Protein AF-A0AAU0YQY3-F1 (afdb_monomer)

Mean predicted aligned error: 5.23 Å

Sequence (53 aa):
MIFETRDKAELRAHLRRLREARIDGPMIRIDTLCGRRAQPTVYRLSRFVADLA

pLDDT: mean 86.43, std 8.78, range [62.75, 96.06]

Structure (mmCIF, N/CA/C/O backbone):
data_AF-A0AAU0YQY3-F1
#
_entry.id   AF-A0AAU0YQY3-F1
#
loop_
_atom_site.group_PDB
_atom_site.id
_atom_site.type_symbol
_atom_site.label_atom_id
_atom_site.label_alt_id
_atom_site.label_comp_id
_atom_site.label_asym_id
_atom_site.label_entity_id
_atom_site.label_seq_id
_atom_site.pdbx_PDB_ins_code
_atom_site.Cartn_x
_atom_site.Cartn_y
_atom_site.Cartn_z
_atom_site.occupancy
_atom_site.B_iso_or_equiv
_atom_site.auth_seq_id
_atom_site.auth_comp_id
_atom_site.auth_asym_id
_atom_site.auth_atom_id
_atom_site.pdbx_PDB_model_num
ATOM 1 N N . MET A 1 1 ? -5.371 4.242 -11.218 1.00 76.19 1 MET A N 1
ATOM 2 C CA . MET A 1 1 ? -5.837 3.823 -9.876 1.00 76.19 1 MET A CA 1
ATOM 3 C C . MET A 1 1 ? -6.577 2.507 -10.036 1.00 76.19 1 MET A C 1
ATOM 5 O O . MET A 1 1 ? -7.405 2.436 -10.930 1.00 76.19 1 MET A O 1
ATOM 9 N N . ILE A 1 2 ? -6.234 1.473 -9.261 1.00 89.06 2 ILE A N 1
ATOM 10 C CA . ILE A 1 2 ? -6.728 0.098 -9.490 1.00 89.06 2 ILE A CA 1
ATOM 11 C C . ILE A 1 2 ? -7.729 -0.382 -8.433 1.00 89.06 2 ILE A C 1
ATOM 13 O O . ILE A 1 2 ? -8.540 -1.256 -8.718 1.00 89.06 2 ILE A O 1
ATOM 17 N N . PHE A 1 3 ? -7.684 0.173 -7.221 1.00 93.25 3 PHE A N 1
ATOM 18 C CA . PHE A 1 3 ? -8.574 -0.225 -6.132 1.00 93.25 3 PHE A CA 1
ATOM 19 C C . PHE A 1 3 ? -8.639 0.863 -5.057 1.00 93.25 3 PHE A C 1
ATOM 21 O O . PHE A 1 3 ? -7.646 1.553 -4.807 1.00 93.25 3 PHE A O 1
ATOM 28 N N . GLU A 1 4 ? -9.795 1.001 -4.412 1.00 94.00 4 GLU A N 1
ATOM 29 C CA . GLU A 1 4 ? -10.016 1.925 -3.302 1.00 94.00 4 GLU A CA 1
ATOM 30 C C . GLU A 1 4 ? -10.972 1.320 -2.291 1.00 94.00 4 GLU A C 1
ATOM 32 O O . GLU A 1 4 ? -11.977 0.727 -2.670 1.00 94.00 4 GLU A O 1
ATOM 37 N N . THR A 1 5 ? -10.672 1.479 -1.008 1.00 93.25 5 THR A N 1
ATOM 38 C CA . THR A 1 5 ? -11.559 1.018 0.060 1.00 93.25 5 THR A CA 1
ATOM 39 C C . THR A 1 5 ? -11.292 1.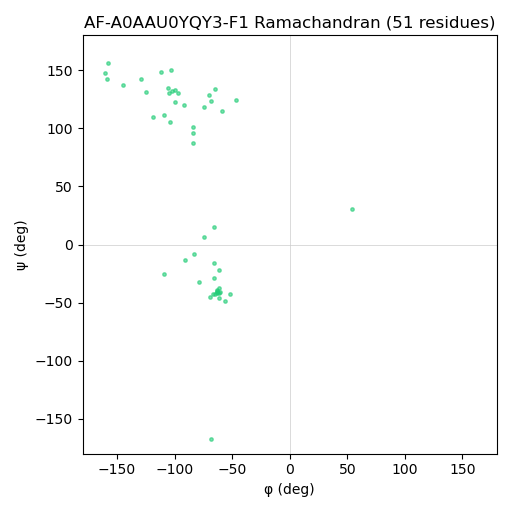774 1.353 1.00 93.25 5 THR A C 1
ATOM 41 O O . THR A 1 5 ? -10.194 2.277 1.578 1.00 93.25 5 THR A O 1
ATOM 44 N N . ARG A 1 6 ? -12.284 1.833 2.241 1.00 91.12 6 ARG A N 1
ATOM 45 C CA . ARG A 1 6 ? -12.078 2.246 3.639 1.00 91.12 6 ARG A CA 1
ATOM 46 C C . ARG A 1 6 ? -11.783 1.057 4.553 1.00 91.12 6 ARG A C 1
ATOM 48 O O . ARG A 1 6 ? -11.336 1.251 5.679 1.00 91.12 6 ARG A O 1
ATOM 55 N N . ASP A 1 7 ? -12.014 -0.162 4.074 1.00 91.69 7 ASP A N 1
ATOM 56 C CA . ASP A 1 7 ? -11.853 -1.384 4.845 1.00 91.69 7 ASP A CA 1
ATOM 57 C C . ASP A 1 7 ? -10.441 -1.968 4.676 1.00 91.69 7 ASP A C 1
ATOM 59 O O . ASP A 1 7 ? -9.987 -2.364 3.597 1.00 91.69 7 ASP A O 1
ATOM 63 N N . LYS A 1 8 ? -9.728 -2.075 5.798 1.00 89.44 8 LYS A N 1
ATOM 64 C CA . LYS A 1 8 ? -8.388 -2.661 5.848 1.00 89.44 8 LYS A CA 1
ATOM 65 C C . LYS A 1 8 ? -8.393 -4.162 5.513 1.00 89.44 8 LYS A C 1
ATOM 67 O O . LYS A 1 8 ? -7.374 -4.678 5.054 1.00 89.44 8 LYS A O 1
ATOM 72 N N . ALA A 1 9 ? -9.475 -4.889 5.787 1.00 94.06 9 ALA A N 1
ATOM 73 C CA . ALA A 1 9 ? -9.623 -6.297 5.432 1.00 94.06 9 ALA A CA 1
ATOM 74 C C . ALA A 1 9 ? -9.742 -6.476 3.914 1.00 94.06 9 ALA A C 1
ATOM 76 O O . ALA A 1 9 ? -9.017 -7.297 3.349 1.00 94.06 9 ALA A O 1
ATOM 77 N N . GLU A 1 10 ? -10.552 -5.648 3.251 1.00 95.50 10 GLU A N 1
ATOM 78 C CA . GLU A 1 10 ? -10.662 -5.638 1.790 1.00 95.50 10 GLU A CA 1
ATOM 79 C C . GLU A 1 10 ? -9.334 -5.281 1.119 1.00 95.50 10 GLU A C 1
ATOM 81 O O . GLU A 1 10 ? -8.927 -5.951 0.168 1.00 95.50 10 GLU A O 1
ATOM 86 N N . LEU A 1 11 ? -8.604 -4.297 1.661 1.00 93.44 11 LEU A N 1
ATOM 87 C CA . LEU A 1 11 ? -7.257 -3.964 1.194 1.00 93.44 11 LEU A CA 1
ATOM 88 C C . LEU A 1 11 ? -6.330 -5.186 1.245 1.00 93.44 11 LEU A C 1
ATOM 90 O O . LEU A 1 11 ? -5.660 -5.502 0.261 1.00 93.44 11 LEU A O 1
ATOM 94 N N . ARG A 1 12 ? -6.299 -5.905 2.376 1.00 93.31 12 ARG A N 1
ATOM 95 C CA . ARG A 1 12 ? -5.461 -7.108 2.531 1.00 93.31 12 ARG A CA 1
ATOM 96 C C . ARG A 1 12 ? -5.864 -8.213 1.559 1.00 93.31 12 ARG A C 1
ATOM 98 O O . ARG A 1 12 ? -4.984 -8.857 0.991 1.00 93.31 12 ARG A O 1
ATOM 105 N N . ALA A 1 13 ? -7.162 -8.434 1.364 1.00 96.06 13 ALA A N 1
ATOM 106 C CA . ALA A 1 13 ? -7.660 -9.416 0.406 1.00 96.06 13 ALA A CA 1
ATOM 107 C C . ALA A 1 13 ? -7.258 -9.047 -1.030 1.00 96.06 13 ALA A C 1
ATOM 109 O O . ALA A 1 13 ? -6.825 -9.904 -1.798 1.00 96.06 13 ALA A O 1
ATOM 110 N N . HIS A 1 14 ? -7.328 -7.762 -1.386 1.00 94.06 14 HIS A N 1
ATOM 111 C CA . HIS A 1 14 ? -6.925 -7.293 -2.705 1.00 94.06 14 HIS A CA 1
ATOM 112 C C . HIS A 1 14 ? -5.414 -7.445 -2.946 1.00 94.06 14 HIS A C 1
ATOM 114 O O . HIS A 1 14 ? -5.015 -7.946 -3.993 1.00 94.06 14 HIS A O 1
ATOM 120 N N . LEU A 1 15 ? -4.567 -7.118 -1.963 1.00 92.31 15 LEU A N 1
ATOM 121 C CA . LEU A 1 15 ? -3.114 -7.326 -2.062 1.00 92.31 15 LEU A CA 1
ATOM 122 C C . LEU A 1 15 ? -2.735 -8.803 -2.242 1.00 92.31 15 LEU A C 1
ATOM 124 O O . LEU A 1 15 ? -1.817 -9.111 -3.002 1.00 92.31 15 LEU A O 1
ATOM 128 N N . ARG A 1 16 ? -3.449 -9.725 -1.580 1.00 93.12 16 ARG A N 1
ATOM 129 C CA . ARG A 1 16 ? 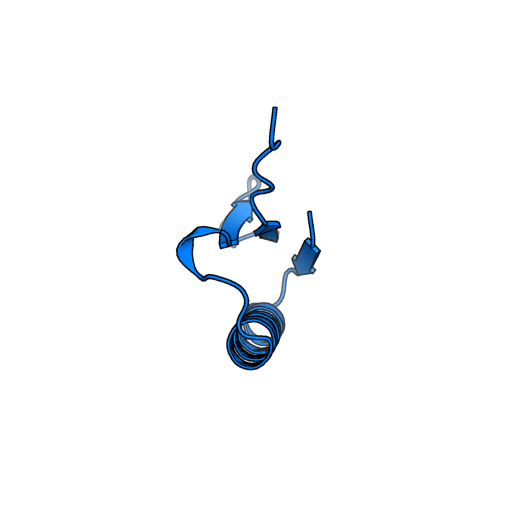-3.242 -11.171 -1.772 1.00 93.12 16 ARG A CA 1
ATOM 130 C C . ARG A 1 16 ? -3.526 -11.591 -3.213 1.00 93.12 16 ARG A C 1
ATOM 132 O O . ARG A 1 16 ? -2.678 -12.242 -3.814 1.00 93.12 16 ARG A O 1
ATOM 139 N N . ARG A 1 17 ? -4.638 -11.122 -3.788 1.00 92.50 17 ARG A N 1
ATOM 140 C CA . ARG A 1 17 ? -4.988 -11.382 -5.194 1.00 92.50 17 ARG A CA 1
ATOM 141 C C . ARG A 1 17 ? -3.945 -10.834 -6.169 1.00 92.50 17 ARG A C 1
ATOM 143 O O . ARG A 1 17 ? -3.587 -11.517 -7.119 1.00 92.50 17 ARG A O 1
ATOM 150 N N . LEU A 1 18 ? -3.402 -9.638 -5.920 1.00 91.81 18 LEU A N 1
ATOM 151 C CA . LEU A 1 18 ? -2.330 -9.076 -6.758 1.00 91.81 18 LEU A CA 1
ATOM 152 C C . LEU A 1 18 ? -1.051 -9.924 -6.705 1.00 91.81 18 LEU A C 1
ATOM 154 O O . LEU A 1 18 ? -0.415 -10.144 -7.735 1.00 91.81 18 LEU A O 1
ATOM 158 N N . ARG A 1 19 ? -0.699 -10.441 -5.521 1.00 88.75 19 ARG A N 1
ATOM 159 C CA . ARG A 1 19 ? 0.438 -11.355 -5.351 1.00 88.75 19 ARG A CA 1
ATOM 160 C C . ARG A 1 19 ? 0.219 -12.683 -6.080 1.00 88.75 19 ARG A C 1
ATOM 162 O O . ARG A 1 19 ? 1.148 -13.186 -6.705 1.00 88.75 19 ARG A O 1
ATOM 169 N N . GLU A 1 20 ? -0.984 -13.247 -6.003 1.00 93.25 20 GLU A N 1
ATOM 170 C CA . GLU A 1 20 ? -1.367 -14.468 -6.731 1.00 93.25 20 GLU A CA 1
ATOM 171 C C . GLU A 1 20 ? -1.311 -14.258 -8.249 1.00 93.25 20 GLU A C 1
ATOM 173 O O . GLU A 1 20 ? -0.788 -15.106 -8.968 1.00 93.25 20 GLU A O 1
ATOM 178 N N . ALA A 1 21 ? -1.735 -13.083 -8.719 1.00 90.06 21 ALA A N 1
ATOM 179 C CA . ALA A 1 21 ? -1.644 -12.659 -10.113 1.00 90.06 21 ALA A CA 1
ATOM 180 C C . ALA A 1 21 ? -0.221 -12.275 -10.566 1.00 90.06 21 ALA A C 1
ATOM 182 O O . ALA A 1 21 ? -0.056 -11.778 -11.678 1.00 90.06 21 ALA A O 1
ATOM 183 N N . ARG A 1 22 ? 0.805 -12.484 -9.724 1.00 87.31 22 ARG A N 1
ATOM 184 C CA . ARG A 1 22 ? 2.219 -12.183 -10.018 1.00 87.31 22 ARG A CA 1
ATOM 185 C C . ARG A 1 22 ? 2.457 -10.734 -10.459 1.00 87.31 22 ARG A C 1
ATOM 187 O O . ARG A 1 22 ? 3.378 -10.462 -11.218 1.00 87.31 22 ARG A O 1
ATOM 194 N N . ILE A 1 23 ? 1.647 -9.797 -9.968 1.00 85.69 23 ILE A N 1
ATOM 195 C CA . ILE A 1 23 ? 1.893 -8.374 -10.192 1.00 85.69 23 ILE A CA 1
ATOM 196 C C . ILE A 1 23 ? 3.122 -7.972 -9.374 1.00 85.69 23 ILE A C 1
ATOM 198 O O . ILE A 1 23 ? 3.175 -8.224 -8.167 1.00 85.69 23 ILE A O 1
ATOM 202 N N . ASP A 1 24 ? 4.088 -7.326 -10.024 1.00 83.31 24 ASP A N 1
ATOM 203 C CA . ASP A 1 24 ? 5.324 -6.889 -9.384 1.00 83.31 24 ASP A CA 1
ATOM 204 C C . ASP A 1 24 ? 5.041 -5.937 -8.219 1.00 83.31 24 ASP A C 1
ATOM 206 O O . ASP A 1 24 ? 4.553 -4.819 -8.397 1.00 83.31 24 ASP A O 1
ATOM 210 N N . GLY A 1 25 ? 5.380 -6.383 -7.007 1.00 80.50 25 GLY A N 1
ATOM 211 C CA . GLY A 1 25 ? 5.206 -5.616 -5.773 1.00 80.50 25 GLY A CA 1
ATOM 212 C C . GLY A 1 25 ? 5.799 -4.201 -5.829 1.00 80.50 25 GLY A C 1
ATOM 213 O O . GLY A 1 25 ? 5.105 -3.270 -5.426 1.00 80.50 25 GLY A O 1
ATOM 214 N N . PRO A 1 26 ? 7.012 -3.994 -6.384 1.00 86.56 26 PRO A N 1
ATOM 215 C CA . PRO A 1 26 ? 7.589 -2.658 -6.549 1.00 86.56 26 PRO A CA 1
ATOM 216 C C . PRO A 1 26 ? 6.778 -1.719 -7.455 1.00 86.56 26 PRO A C 1
ATOM 218 O O . PRO A 1 26 ? 6.908 -0.504 -7.338 1.00 86.56 26 PRO A O 1
ATOM 221 N N . MET A 1 27 ? 5.923 -2.253 -8.336 1.00 88.88 27 MET A N 1
ATOM 222 C CA . MET A 1 27 ? 5.029 -1.442 -9.167 1.00 88.88 27 MET A CA 1
ATOM 223 C C . MET A 1 27 ? 3.746 -1.037 -8.434 1.00 88.88 27 MET A C 1
ATOM 225 O O . MET A 1 27 ? 2.975 -0.253 -8.981 1.00 88.88 27 MET A O 1
ATOM 229 N N . ILE A 1 28 ? 3.467 -1.560 -7.237 1.00 91.69 28 ILE A N 1
ATOM 230 C CA . ILE A 1 28 ? 2.250 -1.250 -6.480 1.00 91.69 28 ILE A CA 1
ATOM 231 C C . ILE A 1 28 ? 2.542 -0.208 -5.405 1.00 91.69 28 ILE A C 1
ATOM 233 O O . ILE A 1 28 ? 3.341 -0.430 -4.499 1.00 91.69 28 ILE A O 1
ATOM 237 N N . ARG A 1 29 ? 1.815 0.911 -5.453 1.00 92.88 29 ARG A N 1
ATOM 238 C CA . ARG A 1 29 ? 1.799 1.919 -4.390 1.00 92.88 29 ARG A CA 1
ATOM 239 C C . ARG A 1 29 ? 0.495 1.855 -3.608 1.00 92.88 29 ARG A C 1
ATOM 241 O O . ARG A 1 29 ? -0.586 1.796 -4.198 1.00 92.88 29 ARG A O 1
ATOM 248 N N . ILE A 1 30 ? 0.615 1.899 -2.284 1.00 92.25 30 ILE A N 1
ATOM 249 C CA . ILE A 1 30 ? -0.507 1.982 -1.348 1.00 92.25 30 ILE A CA 1
ATOM 250 C C . ILE A 1 30 ? -0.512 3.378 -0.734 1.00 92.25 30 ILE A C 1
ATOM 252 O O . ILE A 1 30 ? 0.366 3.712 0.057 1.00 92.25 30 ILE A O 1
ATOM 256 N N . ASP A 1 31 ? -1.511 4.179 -1.077 1.00 91.56 31 ASP A N 1
ATOM 257 C CA . ASP A 1 31 ? -1.723 5.499 -0.498 1.00 91.56 31 ASP A CA 1
ATOM 258 C C . ASP A 1 31 ? -2.759 5.394 0.634 1.00 91.56 31 ASP A C 1
ATOM 260 O O . ASP A 1 31 ? -3.835 4.816 0.463 1.00 91.56 31 ASP A O 1
ATOM 264 N N . THR A 1 32 ? -2.439 5.952 1.804 1.00 90.00 32 THR A N 1
ATOM 265 C CA . THR A 1 32 ? -3.389 6.090 2.919 1.00 90.00 32 THR A CA 1
ATOM 266 C C . THR A 1 32 ? -3.840 7.541 2.982 1.00 90.00 32 THR A C 1
ATOM 268 O O . THR A 1 32 ? -3.088 8.421 3.391 1.00 90.00 32 THR A O 1
ATOM 271 N N . LEU A 1 33 ? -5.067 7.804 2.540 1.00 87.75 33 LEU A N 1
ATOM 272 C CA . LEU A 1 33 ? -5.634 9.143 2.503 1.00 87.75 33 LEU A CA 1
ATOM 273 C C . LEU A 1 33 ? -6.226 9.464 3.874 1.00 87.75 33 LEU A C 1
ATOM 275 O O . LEU A 1 33 ? -7.356 9.093 4.211 1.00 87.75 33 LEU A O 1
ATOM 279 N N . CYS A 1 34 ? -5.427 10.145 4.684 1.00 78.31 34 CYS A N 1
ATOM 280 C CA . CYS A 1 34 ? -5.861 10.713 5.947 1.00 78.31 34 CYS A CA 1
ATOM 281 C C . CYS A 1 34 ? -6.507 12.072 5.654 1.00 78.31 34 CYS A C 1
ATOM 283 O O . CYS A 1 34 ? -5.816 13.056 5.403 1.00 78.31 34 CYS A O 1
ATOM 285 N N . GLY A 1 35 ? -7.841 12.130 5.636 1.00 74.00 35 GLY A N 1
ATOM 286 C CA . GLY A 1 35 ? -8.547 13.408 5.717 1.00 74.00 35 GLY A CA 1
ATOM 287 C C . GLY A 1 35 ? -8.363 14.045 7.100 1.00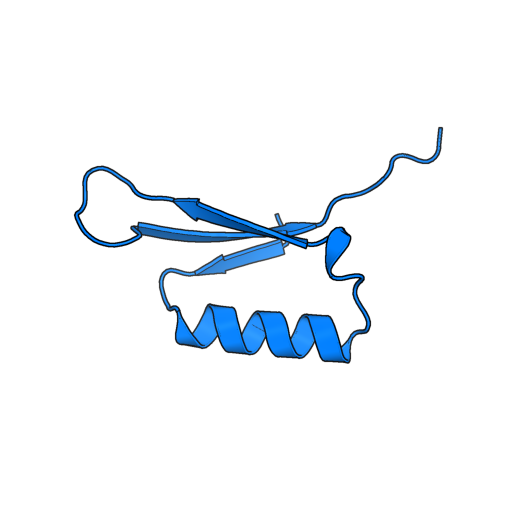 74.00 35 GLY A C 1
ATOM 288 O O . GLY A 1 35 ? -7.596 13.561 7.927 1.00 74.00 35 GLY A O 1
ATOM 289 N N . ARG A 1 36 ? -9.142 15.082 7.428 1.00 78.31 36 ARG A N 1
ATOM 290 C CA . ARG A 1 36 ? -9.145 15.710 8.772 1.00 78.31 36 ARG A CA 1
ATOM 291 C C . ARG A 1 36 ? -9.657 14.800 9.914 1.00 78.31 36 ARG A C 1
ATOM 293 O O . ARG A 1 36 ? -10.016 15.296 10.975 1.00 78.31 36 ARG A O 1
ATOM 300 N N . ARG A 1 37 ? -9.767 13.486 9.705 1.00 66.50 37 ARG A N 1
ATOM 301 C CA . ARG A 1 37 ? -10.246 12.516 10.700 1.00 66.50 37 ARG A CA 1
ATOM 302 C C . ARG A 1 37 ? -9.068 11.745 11.295 1.00 66.50 37 ARG A C 1
ATOM 304 O O . ARG A 1 37 ? -8.089 11.488 10.611 1.00 66.50 37 ARG A O 1
ATOM 311 N N . ALA A 1 38 ? -9.212 11.315 12.549 1.00 69.56 38 ALA A N 1
ATOM 312 C CA . ALA A 1 38 ? -8.199 10.536 13.271 1.00 69.56 38 ALA A CA 1
ATOM 313 C C . ALA A 1 38 ? -7.940 9.131 12.683 1.00 69.56 38 ALA A C 1
ATOM 315 O O . ALA A 1 38 ? -6.942 8.499 13.014 1.00 69.56 38 ALA A O 1
ATOM 316 N N . GLN A 1 39 ? -8.832 8.634 11.821 1.00 67.06 39 GLN A N 1
ATOM 317 C CA . GLN A 1 39 ? -8.690 7.350 11.134 1.00 67.06 39 GLN A CA 1
ATOM 318 C C . GLN A 1 39 ? -8.479 7.575 9.630 1.00 67.06 39 GLN A C 1
ATOM 320 O O . GLN A 1 39 ? -9.049 8.532 9.084 1.00 67.06 39 GLN A O 1
ATOM 325 N N . PRO A 1 40 ? -7.719 6.689 8.947 1.00 66.75 40 PRO A N 1
ATOM 326 C CA . PRO A 1 40 ? -7.617 6.688 7.495 1.00 66.75 40 PRO A CA 1
ATOM 327 C C . PRO A 1 40 ? -8.997 6.808 6.876 1.00 66.75 40 PRO A C 1
ATOM 329 O O . PRO A 1 40 ? -9.902 6.036 7.184 1.00 66.75 40 PRO A O 1
ATOM 332 N N . THR A 1 41 ? -9.178 7.811 6.028 1.00 76.31 41 THR A N 1
ATOM 333 C CA . THR A 1 41 ? -10.473 8.005 5.387 1.00 76.31 41 THR A CA 1
ATOM 334 C C . THR A 1 41 ? -10.626 7.020 4.240 1.00 76.31 41 THR A C 1
ATOM 336 O O . THR A 1 41 ? -11.745 6.591 3.983 1.00 76.31 41 THR A O 1
ATOM 339 N N . VAL A 1 42 ? -9.517 6.658 3.577 1.00 90.06 42 VAL A N 1
ATOM 340 C CA . VAL A 1 42 ? -9.474 5.769 2.412 1.00 90.06 42 VAL A CA 1
ATOM 341 C C . VAL A 1 42 ? -8.070 5.158 2.228 1.00 90.06 42 VAL A C 1
ATOM 343 O O . VAL A 1 42 ? -7.065 5.847 2.391 1.00 90.06 42 VAL A O 1
ATOM 346 N N . TYR A 1 43 ? -7.998 3.892 1.820 1.00 92.38 43 TYR A N 1
ATOM 347 C CA . TYR A 1 43 ? -6.830 3.240 1.227 1.00 92.38 43 TYR A CA 1
ATOM 348 C C . TYR A 1 43 ? -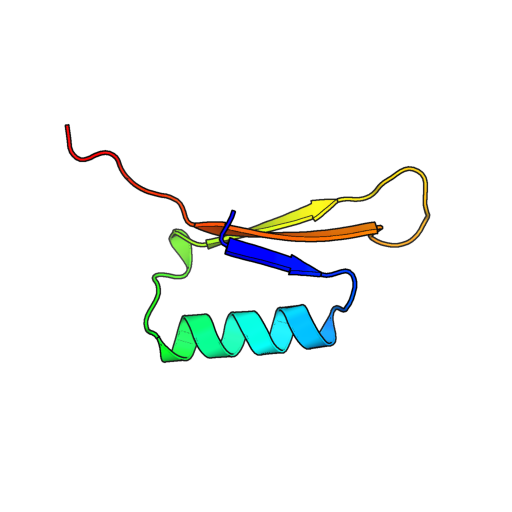6.973 3.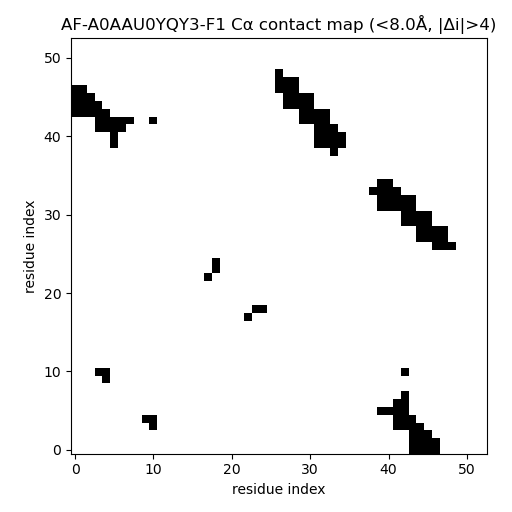188 -0.291 1.00 92.38 43 TYR A C 1
ATOM 350 O O . TYR A 1 43 ? -8.006 2.750 -0.798 1.00 92.38 43 TYR A O 1
ATOM 358 N N . ARG A 1 44 ? -5.924 3.567 -1.018 1.00 93.44 44 ARG A N 1
ATOM 359 C CA . ARG A 1 44 ? -5.890 3.547 -2.482 1.00 93.44 44 ARG A CA 1
ATOM 360 C C . ARG A 1 44 ? -4.706 2.730 -2.977 1.00 93.44 44 ARG A C 1
ATOM 362 O O . ARG A 1 44 ? -3.579 2.945 -2.545 1.00 93.44 44 ARG A O 1
ATOM 369 N N . LEU A 1 45 ? -4.959 1.827 -3.920 1.00 94.00 45 LEU A N 1
ATOM 370 C CA . LEU A 1 45 ? -3.923 1.112 -4.658 1.00 94.00 45 LEU A CA 1
ATOM 371 C C . LEU A 1 45 ? -3.757 1.716 -6.051 1.00 94.00 45 LEU A C 1
ATOM 373 O O . LEU A 1 45 ? -4.725 1.910 -6.797 1.00 94.00 45 LEU A O 1
ATOM 377 N N . SER A 1 46 ? -2.506 1.959 -6.421 1.00 92.88 46 SER A N 1
ATOM 378 C CA . SER A 1 46 ? -2.107 2.403 -7.753 1.00 92.88 46 SER A CA 1
ATOM 379 C C . SER A 1 46 ? -0.992 1.507 -8.275 1.00 92.88 46 SER A C 1
ATOM 381 O O . SER A 1 46 ? -0.125 1.095 -7.511 1.00 92.88 46 SER A O 1
ATOM 383 N N . ARG A 1 47 ? -1.016 1.209 -9.576 1.00 89.69 47 ARG A N 1
ATOM 384 C CA . ARG A 1 47 ? 0.067 0.505 -10.261 1.00 89.69 47 ARG A CA 1
ATOM 385 C C . ARG A 1 47 ? 0.853 1.507 -11.099 1.00 89.69 47 ARG A C 1
ATOM 387 O O . ARG A 1 47 ? 0.242 2.269 -11.846 1.00 89.69 47 ARG A O 1
ATOM 394 N N . PHE A 1 48 ? 2.172 1.505 -10.962 1.00 88.88 48 PHE A N 1
ATOM 395 C CA . PHE A 1 48 ? 3.073 2.209 -11.861 1.00 88.88 48 PHE A CA 1
ATOM 396 C C . PHE A 1 48 ? 2.983 1.582 -13.253 1.00 88.88 48 PHE A C 1
ATOM 398 O O . PHE A 1 48 ? 3.002 0.360 -13.390 1.00 88.88 48 PHE A O 1
ATOM 4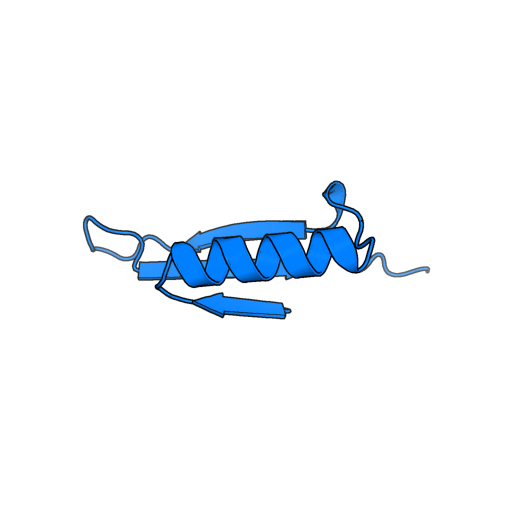05 N N . VAL A 1 49 ? 2.872 2.414 -14.279 1.00 84.44 49 VAL A N 1
ATOM 406 C CA . VAL A 1 49 ? 2.915 1.994 -15.678 1.00 84.44 49 VAL A CA 1
ATOM 407 C C . VAL A 1 49 ? 4.111 2.721 -16.267 1.00 84.44 49 VAL A C 1
ATOM 409 O O . VAL A 1 49 ? 4.092 3.946 -16.346 1.00 84.44 49 VAL A O 1
ATOM 412 N N . ALA A 1 50 ? 5.173 1.976 -16.574 1.00 81.75 50 ALA A N 1
ATOM 413 C CA . ALA A 1 50 ? 6.290 2.532 -17.319 1.00 81.75 50 ALA A CA 1
ATOM 414 C C . ALA A 1 50 ? 5.792 2.803 -18.738 1.00 81.75 50 ALA A C 1
ATOM 416 O O . ALA A 1 50 ? 5.275 1.888 -19.381 1.00 81.75 50 ALA A O 1
ATOM 417 N N . ASP A 1 51 ? 5.917 4.042 -19.195 1.00 79.38 51 ASP A N 1
ATOM 418 C CA . ASP A 1 51 ? 5.758 4.334 -20.611 1.00 79.38 51 ASP A CA 1
ATOM 419 C C . ASP A 1 51 ? 7.028 3.839 -21.311 1.00 79.38 51 ASP A C 1
ATOM 421 O O . ASP A 1 51 ? 8.137 4.244 -20.950 1.00 79.38 51 ASP A O 1
ATOM 425 N N . LEU A 1 52 ? 6.884 2.879 -22.223 1.00 69.56 52 LEU A N 1
ATOM 426 C CA . LEU A 1 52 ? 7.987 2.426 -23.066 1.00 69.56 52 LEU A CA 1
ATOM 427 C C . LEU A 1 52 ? 8.054 3.398 -24.243 1.00 69.56 52 LEU A C 1
ATOM 429 O O . LEU A 1 52 ? 7.383 3.186 -25.251 1.00 69.56 52 LEU A O 1
ATOM 433 N N . ALA A 1 53 ? 8.800 4.486 -24.049 1.00 62.75 53 ALA A N 1
ATOM 434 C CA . ALA A 1 53 ? 9.164 5.413 -25.116 1.00 62.75 53 ALA A CA 1
ATOM 435 C C . ALA A 1 53 ? 10.144 4.763 -26.104 1.00 62.75 53 ALA A C 1
ATOM 437 O O . ALA A 1 53 ? 11.031 4.005 -25.641 1.00 62.75 53 ALA A O 1
#

Solvent-accessible surface area (backbone atoms only — not comparable to full-atom values): 3313 Å² total; per-residue (Å²): 121,78,49,75,42,70,48,70,66,59,51,52,54,50,54,51,52,40,54,75,68,66,51,61,66,93,38,53,46,79,47,72,44,62,55,104,50,101,51,67,58,32,41,35,36,33,68,69,76,85,80,88,127

Foldseek 3Di:
DPDKDLDPVVVVVVVVVCVVVVPDPVQKDWDQCDDPDPGRPMIDIDGHDDDPD

Radius of gyration: 12.52 Å; Cα contacts (8 Å, |Δi|>4): 67; chains: 1; bounding box: 21×30×38 Å

Secondary structure (DSSP, 8-state):
--EEES-HHHHHHHHHHHHHTT--GGGEEEEEE--SSSS-SEEEEEE------

=== Feature glossary ===
A reading guide for the features in this record.

Start from the sequence.

  · Sequence gives the chain of amino acids in standard one-letter code (A=alanine, C=cysteine, …, Y=tyrosine), read N→C. It is the only feature that is directly encoded by the gene; all structural features are derived from the folded form of this sequence.

Fold it, and you get atomic coordinates and the backbone conformation that goes with them.

  · The mmCIF table is the protein's shape written out atom by atom. For eac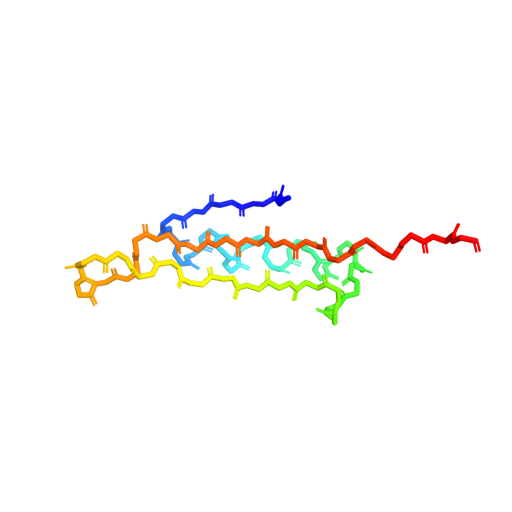h backbone N, Cα, C, and carbonyl O, it records an (x, y, z) coordinate triple in Å plus the residue type, chain letter, and residue number.

  · Backbone dihedral angles. Every residue except chain termini has a φ (preceding-C → N → Cα → C) and a ψ (N → Cα → C → next-N). They are reported in degrees following the IUPAC sign convention. Secondary structure is essentially a statement about which (φ, ψ) basin each residue occupies.

  · DSSP 8-state secondary structure assigns each residue one of H (α-helix), G (3₁₀-helix), I (π-helix), E (extended β-strand), B (isolated β-bridge), T (hydrogen-bonded turn), S (bend), or '-' (coil). The assignment is computed from backbone hydrogen-bond geometry via the Kabsch–Sander algorithm.

  · P-SEA three-state annotation labels each residue as helix, strand, or coil based purely on the geometry of the Cα trace. It serves as a fallback when the full backbone (and thus DSSP) is unavailable.

Summarize the fold with a handful of shape descriptors and a per-residue structural alphabet.

  · Radius of gyration (Rg) is the root-mean-square distance of Cα atoms from their centroid — a single number for overall size and compactness. A globular domain of N residues has Rg ≈ 2.2·N^0.38 Å; an extended or disordered chain has a much larger Rg. The Cα contact count is the number of residue pairs whose Cα atoms are within 8 Å and are more than four positions apart in sequence — a standard proxy for tertiary packing density. The bounding box 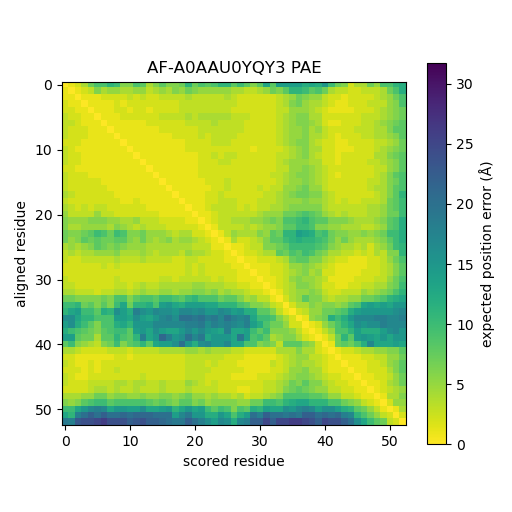is the smallest axis-aligned box enclosing all Cα atoms.

  · Foldseek's 3Di representation compresses backbone geometry into a per-residue letter drawn from a learned twenty-state alphabet. It captures the tertiary interaction pattern around each residue — which residues are packed against it in space, regardless of where they are in sequence.

  · Accessible surface area quantifies burial. A residue with SASA near zero is packed into the hydrophobic core; one with SASA >100 Å² sits on the surface. Computed here via the Shrake–Rupley numerical algorithm with a 1.4 Å probe.

Ask how reliable the model is.

  · For AlphaFold models, the B-factor field carries pLDDT — the model's own estimate of local accuracy on a 0–100 scale. Regions with pLDDT<50 should be treated as essentially unmodeled; they often correspond to intrinsically disordered segments.

  · For experimental (PDB) structures, the B-factor (temperature factor) quantifies the positional spread of each atom in the crystal — a combination of thermal vibration and static disorder — in units of Å². High B-factors mark flexible loops or poorly resolved regions; low B-factors mark the rigid, well-order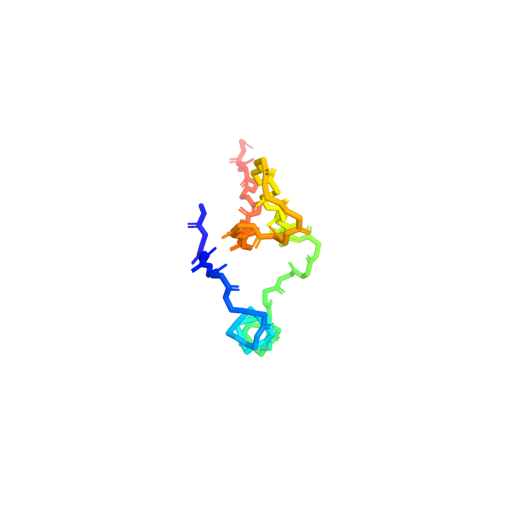ed core.

  · PAE(i, j) answers: if I align the predicted and true structures on residue i, how far off (in Å) do I expect residue j to be? A block-diagonal PAE matrix with low values on the blocks and high values off-diagonal is the signature of a multi-domain protein with confidently predicted domains but uncertain inter-domain orientation.

Place it in context: what it resembles, what it is annotated as, and how it looks.

  · Structural nearest neighbors (via Foldseek easy-search vs the PDB). Reported per hit: target PDB id, E-value, and alignment TM-score. A TM-score above ~0.5 is the conventional threshold for 'same fold'.

  · Functional annotations link the protein to curated databases. InterPro entries identify conserved domains and families by matching the sequence against member-database signatures (Pfam, PROSITE, CDD, …). Gene Ontology (GO) terms describe molecular function, biological process, and cellular component in a controlled vocabulary. CATH places the structure in a hierarchical fold classification (Class/Architecture/Topology/Homologous-superfamily). The organism is the source species.

  · Plot images: a contact map (which residues are close in 3D, as an N×N binary image), a Ramachandran scatter (backbone torsion angles, revealing secondary-structure composition at a glance), and — for AlphaFold structures — a PAE heatmap (pairwise prediction confidence).

  · Structure images are PyMOL renders from six orthogonal camera directions. Cartoon representation draws helices as coils and strands as arrows; sticks shows the backbone as bonds; surface shows the solvent-excluded envelope. Rainbow coloring maps sequence position to hue (blue→red, N→C); chain coloring assigns a distinct color per polypeptide.